Protein AF-A0A2E0Q840-F1 (afdb_monomer_lite)

Sequence (77 aa):
MSKSVNVEVSLAEVGGNQTRLIKKFIKKVKKERIIEDYLERSRYVKPSAKRRRKKILRKETARKLEKKRREKQKIKY

Foldseek 3Di:
DDDDDQFDDDCVNVVNDVVVRVVVRVVSCVVSCVVVVCVVPVDDDPPVVVVVVVVVVVVVVVVVVVVVVVVVVVVVD

Structure (mmCIF, N/CA/C/O backbone):
data_AF-A0A2E0Q840-F1
#
_entry.id   AF-A0A2E0Q840-F1
#
loop_
_atom_site.group_PDB
_atom_site.id
_atom_site.type_symbol
_atom_site.label_atom_id
_atom_site.label_alt_id
_atom_site.label_comp_id
_atom_site.label_asym_id
_atom_site.label_entity_id
_atom_site.label_seq_id
_atom_site.pdbx_PDB_ins_code
_atom_site.Cartn_x
_atom_site.Cartn_y
_atom_site.Cartn_z
_atom_site.occupancy
_atom_site.B_iso_or_equiv
_atom_site.auth_seq_id
_atom_site.auth_comp_id
_atom_site.auth_asym_id
_atom_site.auth_atom_id
_atom_site.pdbx_PDB_model_num
ATOM 1 N N . MET A 1 1 ? -23.254 -7.541 -16.792 1.00 61.25 1 MET A N 1
ATOM 2 C CA . MET A 1 1 ? -22.028 -7.991 -16.092 1.00 61.25 1 MET A CA 1
ATOM 3 C C . MET A 1 1 ? -21.473 -6.805 -15.318 1.00 61.25 1 MET A C 1
ATOM 5 O O . MET A 1 1 ? -21.243 -5.770 -15.936 1.00 61.25 1 MET A O 1
ATOM 9 N N . SER A 1 2 ? -21.342 -6.892 -13.993 1.00 76.94 2 SER A N 1
ATOM 10 C CA . SER A 1 2 ? -20.725 -5.812 -13.211 1.00 76.94 2 SER A CA 1
ATOM 11 C C . SER A 1 2 ? -19.227 -5.727 -13.530 1.00 76.94 2 SER A C 1
ATOM 13 O O . SER A 1 2 ? -18.582 -6.738 -13.809 1.00 76.94 2 SER A O 1
ATOM 15 N N . LYS A 1 3 ? -18.669 -4.511 -13.548 1.00 81.25 3 LYS A N 1
ATOM 16 C CA . LYS A 1 3 ? -17.227 -4.314 -13.754 1.00 81.25 3 LYS A CA 1
ATOM 17 C C . LYS A 1 3 ? -16.459 -4.883 -12.559 1.00 81.25 3 LYS A C 1
ATOM 19 O O . LYS A 1 3 ? -16.895 -4.730 -11.422 1.00 81.25 3 LYS A O 1
ATOM 24 N N . SER A 1 4 ? -15.302 -5.490 -12.812 1.00 86.06 4 SER A N 1
ATOM 25 C CA . SER A 1 4 ? -14.396 -5.927 -11.748 1.00 86.06 4 SER A CA 1
ATOM 26 C C . SER A 1 4 ? -13.890 -4.715 -10.963 1.00 86.06 4 SER A C 1
ATOM 28 O O . SER A 1 4 ? -13.287 -3.811 -11.546 1.00 86.06 4 SER A O 1
ATOM 30 N N . VAL A 1 5 ? -14.117 -4.703 -9.652 1.00 86.06 5 VAL A N 1
ATOM 31 C CA . VAL A 1 5 ? -13.640 -3.647 -8.752 1.00 86.06 5 VAL A CA 1
ATOM 32 C C . VAL A 1 5 ? -12.509 -4.197 -7.889 1.00 86.06 5 VAL A C 1
ATOM 34 O O . VAL A 1 5 ? -12.686 -5.183 -7.182 1.00 86.06 5 VAL A O 1
ATOM 37 N N . ASN A 1 6 ? -11.342 -3.548 -7.929 1.00 85.88 6 ASN A N 1
ATOM 38 C CA . ASN A 1 6 ? -10.176 -3.991 -7.156 1.00 85.88 6 ASN A CA 1
ATOM 39 C C . ASN A 1 6 ? -10.303 -3.640 -5.665 1.00 85.88 6 ASN A C 1
ATOM 41 O O . ASN A 1 6 ? -9.865 -4.400 -4.807 1.00 85.88 6 ASN A O 1
ATOM 45 N N . VAL A 1 7 ? -10.867 -2.469 -5.343 1.00 90.88 7 VAL A N 1
ATOM 46 C CA . VAL A 1 7 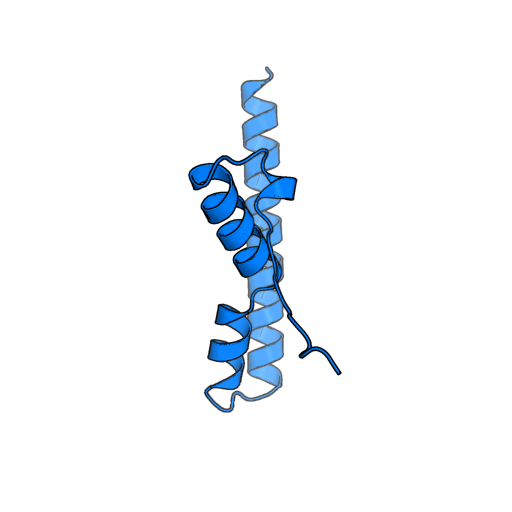? -11.066 -2.003 -3.965 1.00 90.88 7 VAL A CA 1
ATOM 47 C C . VAL A 1 7 ? -12.404 -1.286 -3.855 1.00 90.88 7 VAL A C 1
ATOM 49 O O . VAL A 1 7 ? -12.628 -0.281 -4.522 1.00 90.88 7 VAL A O 1
ATOM 52 N N . GLU A 1 8 ? -13.245 -1.758 -2.941 1.00 92.38 8 GLU A N 1
ATOM 53 C CA . GLU A 1 8 ? -14.524 -1.147 -2.584 1.00 92.38 8 GLU A CA 1
ATOM 54 C C . GLU A 1 8 ? -14.644 -1.037 -1.057 1.00 92.38 8 GLU A C 1
ATOM 56 O O . GLU A 1 8 ? -14.105 -1.869 -0.315 1.00 92.38 8 GLU A O 1
ATOM 61 N N . VAL A 1 9 ? -15.315 0.008 -0.569 1.00 92.44 9 VAL A N 1
ATOM 62 C CA . VAL A 1 9 ? -15.750 0.137 0.829 1.00 92.44 9 VAL A CA 1
ATOM 63 C C . VAL A 1 9 ? -17.134 0.769 0.834 1.00 92.44 9 VAL A C 1
ATOM 65 O O . VAL A 1 9 ? -17.296 1.878 0.329 1.00 92.44 9 VAL A O 1
ATOM 68 N N . SER A 1 10 ? -18.107 0.097 1.443 1.00 92.62 10 SER A N 1
ATOM 69 C CA . SER A 1 10 ? -19.470 0.616 1.582 1.00 92.62 10 SER A CA 1
ATOM 70 C C . SER A 1 10 ? -19.686 1.350 2.914 1.00 92.62 10 SER A C 1
ATOM 72 O O . SER A 1 10 ? -18.925 1.191 3.872 1.00 92.62 10 SER A O 1
ATOM 74 N N . LEU A 1 11 ? -20.752 2.154 3.004 1.00 91.56 11 LEU A N 1
ATOM 75 C CA . LEU A 1 11 ? -21.145 2.833 4.251 1.00 91.56 11 LEU A CA 1
ATOM 76 C C . LEU A 1 11 ? -21.614 1.857 5.341 1.00 91.56 11 LEU A C 1
ATOM 78 O O . LEU A 1 11 ? -21.402 2.119 6.529 1.00 91.56 11 LEU A O 1
ATOM 82 N N . ALA A 1 12 ? -22.180 0.712 4.948 1.00 90.31 12 ALA A N 1
ATOM 83 C CA . ALA A 1 12 ? -22.575 -0.351 5.869 1.00 90.31 12 ALA A CA 1
ATOM 84 C C . ALA A 1 12 ? -21.363 -0.913 6.634 1.00 90.31 12 ALA A C 1
ATOM 86 O O . ALA A 1 12 ? -21.426 -1.124 7.842 1.00 90.31 12 ALA A O 1
ATOM 87 N N . GLU A 1 13 ? -20.210 -1.046 5.967 1.00 86.62 13 GLU A N 1
ATOM 88 C CA . GLU A 1 13 ? -18.963 -1.541 6.569 1.00 86.62 13 GLU A CA 1
ATOM 89 C C . GLU A 1 13 ? -18.378 -0.644 7.679 1.00 86.62 13 GLU A C 1
ATOM 91 O O . GLU A 1 13 ? -17.421 -1.045 8.356 1.00 86.62 13 GLU A O 1
ATOM 96 N N . VAL A 1 14 ? -18.865 0.591 7.815 1.00 90.88 14 VAL A N 1
ATOM 97 C CA . VAL A 1 14 ? -18.326 1.598 8.742 1.00 90.88 14 VAL A CA 1
ATOM 98 C C . VAL A 1 14 ? -19.382 2.219 9.653 1.00 90.88 14 VAL A C 1
ATOM 100 O O . VAL A 1 14 ? -19.073 3.183 10.358 1.00 90.88 14 VAL A O 1
ATOM 103 N N . GLY A 1 15 ? -20.602 1.671 9.658 1.00 89.88 15 GLY A N 1
ATOM 104 C CA . GLY A 1 15 ? -21.709 2.168 10.477 1.00 89.88 15 GLY A CA 1
ATOM 105 C C . GLY A 1 15 ? -22.070 3.619 10.156 1.00 89.88 15 GLY A C 1
ATOM 106 O O . GLY A 1 15 ? -22.231 4.422 11.066 1.00 89.88 15 GLY A O 1
ATOM 107 N N . GLY A 1 16 ? -22.070 3.992 8.871 1.00 90.38 16 GLY A N 1
ATOM 108 C CA . GLY A 1 16 ? -22.434 5.342 8.415 1.00 90.38 16 GLY A CA 1
ATOM 109 C C 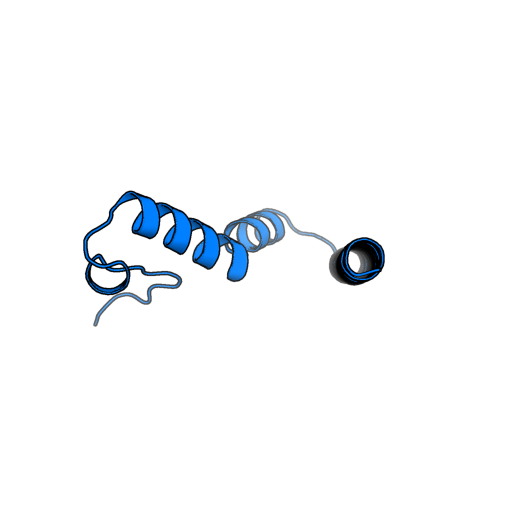. GLY A 1 16 ? -21.372 6.430 8.628 1.00 90.38 16 GLY A C 1
ATOM 110 O O . GLY A 1 16 ? -21.525 7.542 8.129 1.00 90.38 16 GLY A O 1
ATOM 111 N N . ASN A 1 17 ? -20.257 6.139 9.307 1.00 93.88 17 ASN A N 1
ATOM 112 C CA . ASN A 1 17 ? -19.214 7.137 9.549 1.00 93.88 17 ASN A CA 1
ATOM 113 C C . ASN A 1 17 ? -18.300 7.325 8.322 1.00 93.88 17 ASN A C 1
ATOM 115 O O . ASN A 1 17 ? -17.410 6.513 8.044 1.00 93.88 17 ASN A O 1
ATOM 119 N N . GLN A 1 18 ? -18.473 8.450 7.630 1.00 93.19 18 GLN A N 1
ATOM 120 C CA . GLN A 1 18 ? -17.735 8.802 6.411 1.00 93.19 18 GLN A CA 1
ATOM 121 C C . GLN A 1 18 ? -16.213 8.896 6.627 1.00 93.19 18 GLN A C 1
ATOM 123 O O . GLN A 1 18 ? -15.426 8.407 5.816 1.00 93.19 18 GLN A O 1
ATOM 128 N N . THR A 1 19 ? -15.757 9.430 7.761 1.00 93.75 19 THR A N 1
ATOM 129 C CA . THR A 1 19 ? -14.321 9.526 8.072 1.00 93.75 19 THR A CA 1
ATOM 130 C C . THR A 1 19 ? -13.683 8.144 8.219 1.00 93.75 19 THR A C 1
ATOM 132 O O . THR A 1 19 ? -12.546 7.914 7.790 1.00 93.75 19 THR A O 1
ATOM 135 N N . ARG A 1 20 ? -14.410 7.185 8.809 1.00 93.69 20 ARG A N 1
ATOM 136 C CA . ARG A 1 20 ? -13.967 5.785 8.879 1.00 93.69 20 ARG A CA 1
ATOM 137 C C . ARG A 1 20 ? -13.961 5.136 7.497 1.00 93.69 20 ARG A C 1
ATOM 139 O O . ARG A 1 20 ? -13.030 4.373 7.233 1.00 93.69 20 ARG A O 1
ATOM 146 N N . LEU A 1 21 ? -14.916 5.472 6.625 1.00 95.12 21 LEU A N 1
ATOM 147 C CA . LEU A 1 21 ? -14.949 5.014 5.230 1.00 95.12 21 LEU A CA 1
ATOM 148 C C . LEU A 1 21 ? -13.669 5.411 4.501 1.00 95.12 21 LEU A C 1
ATOM 150 O O . LEU A 1 21 ? -12.940 4.540 4.029 1.00 95.12 21 LEU A O 1
ATOM 154 N N . ILE A 1 22 ? -13.342 6.706 4.507 1.00 94.25 22 ILE A N 1
ATOM 155 C CA . ILE A 1 22 ? -12.155 7.252 3.837 1.00 94.25 22 ILE A CA 1
ATOM 156 C C . ILE A 1 22 ? -10.885 6.582 4.374 1.00 94.25 22 ILE A C 1
ATOM 158 O O . ILE A 1 22 ? -10.065 6.077 3.607 1.00 94.25 22 ILE A O 1
ATOM 162 N N . LYS A 1 23 ? -10.731 6.480 5.702 1.00 94.88 23 LYS A N 1
ATOM 163 C CA . LYS A 1 23 ? -9.566 5.818 6.318 1.00 94.88 23 LYS A CA 1
ATOM 164 C C . LYS A 1 23 ? -9.460 4.341 5.926 1.00 94.88 23 LYS A C 1
ATOM 166 O O . LYS A 1 23 ? -8.351 3.854 5.695 1.00 94.88 23 LYS A O 1
ATOM 171 N N . LYS A 1 24 ? -10.579 3.612 5.869 1.00 94.44 24 LYS A N 1
ATOM 172 C CA . LYS A 1 24 ? -10.610 2.189 5.496 1.00 94.44 24 LYS A CA 1
ATOM 173 C C . LYS A 1 24 ? -10.301 2.004 4.013 1.00 94.44 24 LYS A C 1
ATOM 175 O O . LYS A 1 24 ? -9.500 1.133 3.683 1.00 94.44 24 LYS A O 1
ATOM 180 N N . PHE A 1 25 ? -10.847 2.860 3.154 1.00 95.25 25 PHE A N 1
ATOM 181 C CA . PHE A 1 25 ? -10.568 2.868 1.721 1.00 95.25 25 PHE A CA 1
ATOM 182 C C . PHE A 1 25 ? -9.085 3.134 1.452 1.00 95.25 25 PHE A C 1
ATOM 184 O O . PHE A 1 25 ? -8.421 2.310 0.829 1.00 95.25 25 PHE A O 1
ATOM 191 N N . ILE A 1 26 ? -8.518 4.193 2.045 1.00 94.56 26 ILE A N 1
ATOM 192 C CA . ILE A 1 26 ? -7.082 4.500 1.944 1.00 94.56 26 ILE A CA 1
ATOM 193 C C . ILE A 1 26 ? -6.231 3.313 2.422 1.00 94.56 26 ILE A C 1
ATOM 195 O O . ILE A 1 26 ? -5.222 2.981 1.798 1.00 94.56 26 ILE A O 1
ATOM 199 N N . LYS A 1 27 ? -6.624 2.641 3.516 1.00 94.06 27 LYS A N 1
ATOM 200 C CA . LYS A 1 27 ? -5.932 1.434 3.997 1.00 94.06 27 LYS A CA 1
ATOM 201 C C . LYS A 1 27 ? -6.015 0.274 2.999 1.00 94.06 27 LYS A C 1
ATOM 203 O O . LYS A 1 27 ? -4.989 -0.366 2.782 1.00 94.06 27 LYS A O 1
ATOM 208 N N . LYS A 1 28 ? -7.182 0.003 2.399 1.00 95.06 28 LYS A N 1
ATOM 209 C CA . LYS A 1 28 ? -7.342 -1.048 1.375 1.00 95.06 28 LYS A CA 1
ATOM 210 C C . LYS A 1 28 ? -6.483 -0.738 0.138 1.00 95.06 28 LYS A C 1
ATOM 212 O O . LYS A 1 28 ? -5.703 -1.592 -0.265 1.00 95.06 28 LYS A O 1
ATOM 217 N N . VAL A 1 29 ? -6.509 0.499 -0.370 1.00 95.00 29 VAL A N 1
ATOM 218 C CA . VAL A 1 29 ? -5.684 0.933 -1.520 1.00 95.00 29 VAL A CA 1
ATOM 219 C C . VAL A 1 29 ? -4.188 0.733 -1.255 1.00 95.00 29 VAL A C 1
ATOM 221 O O . VAL A 1 29 ? -3.485 0.158 -2.082 1.00 95.00 29 VAL A O 1
ATOM 224 N N . LYS A 1 30 ? -3.698 1.144 -0.076 1.00 92.12 30 LYS A N 1
ATOM 225 C CA . LYS A 1 30 ? -2.289 0.948 0.316 1.00 92.12 30 LYS A CA 1
ATOM 226 C C . LYS A 1 30 ? -1.919 -0.526 0.500 1.00 92.12 30 LYS A C 1
ATOM 228 O O . LYS A 1 30 ? -0.768 -0.892 0.283 1.00 92.12 30 LYS A O 1
ATOM 233 N N . LYS A 1 31 ? -2.867 -1.369 0.922 1.00 91.88 31 LYS A N 1
ATOM 234 C CA . LYS A 1 31 ? -2.651 -2.815 1.079 1.00 91.88 31 LYS A CA 1
ATOM 235 C C . LYS A 1 31 ? -2.499 -3.506 -0.277 1.00 91.88 31 LYS A C 1
ATOM 237 O O . LYS A 1 31 ? -1.582 -4.306 -0.424 1.00 91.88 31 LYS A O 1
ATOM 242 N N . GLU A 1 32 ? -3.349 -3.155 -1.241 1.00 92.38 32 GLU A N 1
ATOM 243 C CA . GLU A 1 32 ? -3.307 -3.681 -2.615 1.00 92.38 32 GLU A CA 1
ATOM 244 C C . GLU A 1 32 ? -2.164 -3.094 -3.459 1.00 92.38 32 GLU A C 1
ATOM 246 O O . GLU A 1 32 ? -1.848 -3.617 -4.520 1.00 92.38 32 GLU A O 1
ATOM 251 N N . ARG A 1 33 ? -1.509 -2.022 -2.990 1.00 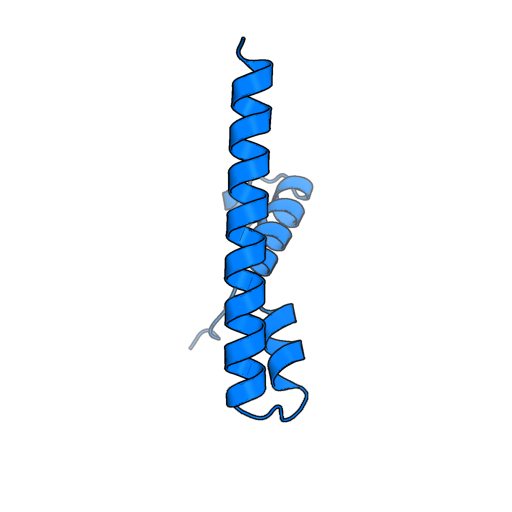91.19 33 ARG A N 1
ATOM 252 C CA . ARG A 1 3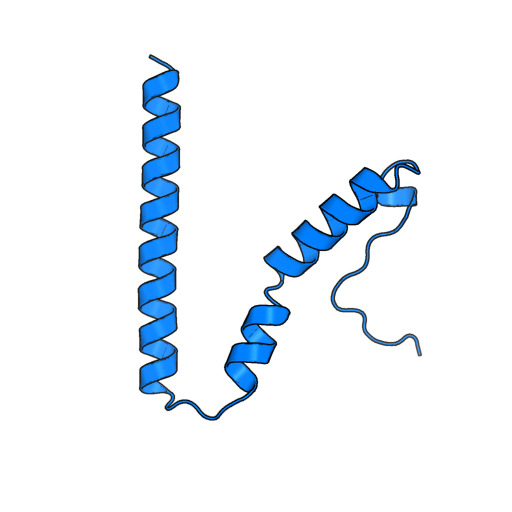3 ? -0.351 -1.384 -3.647 1.00 91.19 33 ARG A CA 1
ATOM 253 C C . ARG A 1 33 ? -0.613 -0.938 -5.093 1.00 91.19 33 ARG A C 1
ATOM 255 O O . ARG A 1 33 ? 0.284 -0.943 -5.934 1.00 91.19 33 ARG A O 1
ATOM 262 N N . ILE A 1 34 ? -1.853 -0.534 -5.377 1.00 90.81 34 ILE A N 1
ATOM 263 C CA . ILE A 1 34 ? -2.332 -0.183 -6.726 1.00 90.81 34 ILE A CA 1
ATOM 264 C C . ILE A 1 34 ? -1.483 0.930 -7.353 1.00 90.81 34 ILE A C 1
ATOM 266 O O . ILE A 1 34 ? -1.129 0.866 -8.529 1.00 90.81 34 ILE A O 1
ATOM 270 N N . ILE A 1 35 ? -1.143 1.947 -6.559 1.00 90.12 35 ILE A N 1
ATOM 271 C CA . ILE A 1 35 ? -0.383 3.110 -7.024 1.00 90.12 35 ILE A CA 1
ATOM 272 C C . ILE A 1 35 ? 1.057 2.698 -7.342 1.00 90.12 35 ILE A C 1
ATOM 274 O O . ILE A 1 35 ? 1.593 3.059 -8.387 1.00 90.12 35 ILE A O 1
ATOM 278 N N . GLU A 1 36 ? 1.688 1.918 -6.465 1.00 89.38 36 GLU A N 1
ATOM 279 C CA . GLU A 1 36 ? 3.054 1.440 -6.657 1.00 89.38 36 GLU A CA 1
ATOM 280 C C . GLU A 1 36 ? 3.174 0.527 -7.876 1.00 89.38 36 GLU A C 1
ATOM 282 O O . GLU A 1 36 ? 4.141 0.640 -8.6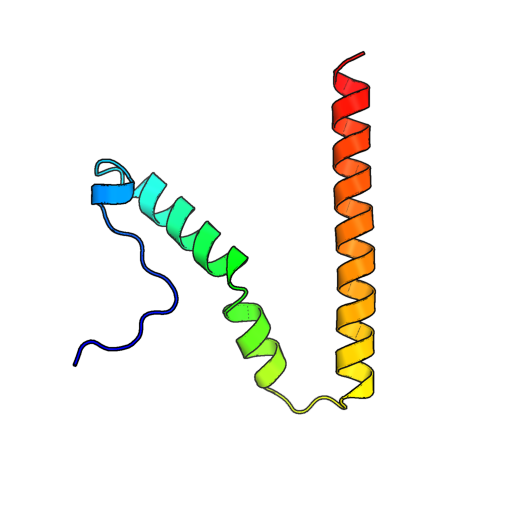28 1.00 89.38 36 GLU A O 1
ATOM 287 N N . ASP A 1 37 ? 2.190 -0.343 -8.089 1.00 89.81 37 ASP A N 1
ATOM 288 C CA . ASP A 1 37 ? 2.132 -1.226 -9.248 1.00 89.81 37 ASP A CA 1
ATOM 289 C C . ASP A 1 37 ? 1.963 -0.439 -10.551 1.00 89.81 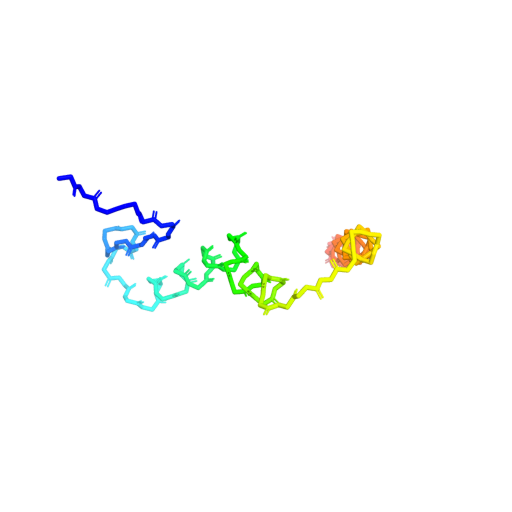37 ASP A C 1
ATOM 291 O O . ASP A 1 37 ? 2.637 -0.741 -11.538 1.00 89.81 37 ASP A O 1
ATOM 295 N N . TYR A 1 38 ? 1.116 0.595 -10.559 1.00 92.69 38 TYR A N 1
ATOM 296 C CA . TYR A 1 38 ? 0.981 1.497 -11.704 1.00 92.69 38 TYR A CA 1
ATOM 297 C C . TYR A 1 38 ? 2.304 2.209 -12.015 1.00 92.69 38 TYR A C 1
ATOM 299 O O . TYR A 1 38 ? 2.784 2.174 -13.149 1.00 92.69 38 TYR A O 1
ATOM 307 N N . LEU A 1 39 ? 2.950 2.786 -10.997 1.00 89.25 39 LEU A N 1
ATOM 308 C CA . LEU A 1 39 ? 4.243 3.452 -11.157 1.00 89.25 39 LEU A CA 1
ATOM 309 C C . LEU A 1 39 ? 5.339 2.479 -11.623 1.00 89.25 39 LEU A C 1
ATOM 311 O O . LEU A 1 39 ? 6.138 2.843 -12.485 1.00 89.25 39 LEU A O 1
ATOM 315 N N . GLU A 1 40 ? 5.370 1.237 -11.125 1.00 89.00 40 GLU A N 1
ATOM 316 C CA . GLU A 1 40 ? 6.321 0.205 -11.572 1.00 89.00 40 GLU A CA 1
ATOM 317 C C . GLU A 1 40 ? 6.094 -0.200 -13.039 1.00 89.00 40 GLU A C 1
ATOM 319 O O . GLU A 1 40 ? 7.060 -0.509 -13.736 1.00 89.00 40 GLU A O 1
ATOM 324 N N . ARG A 1 41 ? 4.842 -0.192 -13.515 1.00 89.44 41 ARG A N 1
ATOM 325 C CA . ARG A 1 41 ? 4.477 -0.534 -14.902 1.00 89.44 41 ARG A CA 1
ATOM 326 C C . ARG A 1 41 ? 4.624 0.629 -15.880 1.00 89.44 41 ARG A C 1
ATOM 328 O O . ARG A 1 41 ? 4.715 0.382 -17.076 1.00 89.44 41 ARG A O 1
ATOM 335 N N . SER A 1 42 ? 4.671 1.867 -15.388 1.00 92.19 42 SER A N 1
ATOM 336 C CA . SER A 1 42 ? 4.705 3.075 -16.224 1.00 92.19 42 SER A CA 1
ATOM 337 C C . SER A 1 42 ? 5.909 3.158 -17.169 1.00 92.19 42 SER A C 1
ATOM 339 O O . SER A 1 42 ? 5.834 3.812 -18.205 1.00 92.19 42 SER A O 1
ATOM 341 N N . ARG A 1 43 ? 7.033 2.512 -16.830 1.00 91.44 43 ARG A N 1
ATOM 342 C CA . ARG A 1 43 ? 8.248 2.486 -17.655 1.00 91.44 43 ARG A CA 1
ATOM 343 C C . ARG A 1 43 ? 8.841 1.090 -17.683 1.00 91.44 43 ARG A C 1
ATOM 345 O O . ARG A 1 43 ? 8.792 0.360 -16.692 1.00 91.44 43 ARG A O 1
ATOM 352 N N . TYR A 1 44 ? 9.488 0.751 -18.794 1.00 93.56 44 TYR A N 1
ATOM 353 C CA . TYR A 1 44 ? 10.266 -0.476 -18.861 1.00 93.56 44 TYR A CA 1
ATOM 354 C C . TYR A 1 44 ? 11.434 -0.434 -17.868 1.00 93.56 44 TYR A C 1
ATOM 356 O O . TYR A 1 44 ? 12.204 0.524 -17.797 1.00 93.56 44 TYR A O 1
ATOM 364 N N . VAL A 1 45 ? 11.582 -1.516 -17.108 1.00 93.12 45 VAL A N 1
ATOM 365 C CA . VAL A 1 45 ? 12.698 -1.742 -16.192 1.00 93.12 45 VAL A CA 1
ATOM 366 C C . VAL A 1 45 ? 13.203 -3.155 -16.432 1.00 93.12 45 VAL A C 1
ATOM 368 O O . VAL A 1 45 ? 12.420 -4.106 -16.416 1.00 93.12 45 VAL A O 1
ATOM 371 N N . LYS A 1 46 ? 14.523 -3.309 -16.596 1.00 96.38 46 LYS A N 1
ATOM 372 C CA . LYS A 1 46 ? 15.149 -4.626 -16.772 1.00 96.38 46 LYS A CA 1
ATOM 373 C C . LYS A 1 46 ? 14.700 -5.600 -15.663 1.00 96.38 46 LYS A C 1
ATOM 375 O O . LYS A 1 46 ? 14.708 -5.218 -14.484 1.00 96.38 46 LYS A O 1
ATOM 380 N N . PRO A 1 47 ? 14.390 -6.873 -15.983 1.00 94.00 47 PRO A N 1
ATOM 381 C CA . PRO A 1 47 ? 13.914 -7.848 -14.997 1.00 94.00 47 PRO A CA 1
ATOM 382 C C . PRO A 1 47 ? 14.848 -8.021 -13.790 1.00 94.00 47 PRO A C 1
ATOM 384 O O . PRO A 1 47 ? 14.386 -8.159 -12.656 1.00 94.00 47 PRO A O 1
ATOM 387 N N . SER A 1 48 ? 16.165 -7.955 -14.005 1.00 94.62 48 SER A N 1
ATOM 388 C CA . SER A 1 48 ? 17.177 -8.022 -12.943 1.00 94.62 48 SER A CA 1
ATOM 389 C C . SER A 1 48 ? 17.061 -6.857 -11.953 1.00 94.62 48 SER A C 1
ATOM 391 O O . SER A 1 48 ? 17.038 -7.070 -10.739 1.00 94.62 48 SER A O 1
ATOM 393 N N . ALA A 1 49 ? 16.900 -5.631 -12.454 1.00 94.06 49 ALA A N 1
ATOM 394 C CA . ALA A 1 49 ? 16.694 -4.444 -11.631 1.00 94.06 49 ALA A CA 1
ATOM 395 C C . ALA A 1 49 ? 15.373 -4.526 -10.849 1.00 94.06 49 ALA A C 1
ATOM 397 O O . ALA A 1 49 ? 15.349 -4.210 -9.656 1.00 94.06 49 ALA A O 1
ATOM 398 N N . LYS A 1 50 ? 14.303 -5.037 -11.475 1.00 92.00 50 LYS A N 1
ATOM 399 C CA . LYS A 1 50 ? 13.011 -5.297 -10.817 1.00 92.00 50 LYS A CA 1
ATOM 400 C C . LYS A 1 50 ? 13.161 -6.270 -9.640 1.00 92.00 50 LYS A C 1
ATOM 402 O O . LYS A 1 50 ? 12.740 -5.972 -8.520 1.00 92.00 50 LYS A O 1
ATOM 407 N N . ARG A 1 51 ? 13.834 -7.407 -9.859 1.00 92.94 51 ARG A N 1
ATOM 408 C CA . ARG A 1 51 ? 14.130 -8.410 -8.816 1.00 92.94 51 ARG A CA 1
ATOM 409 C C . ARG A 1 51 ? 14.971 -7.817 -7.681 1.00 92.94 51 ARG A C 1
ATOM 411 O O . ARG A 1 51 ? 14.653 -8.034 -6.510 1.00 92.94 51 ARG A O 1
ATOM 418 N N . ARG A 1 52 ? 15.995 -7.018 -8.008 1.00 94.69 52 ARG A N 1
ATOM 419 C CA . ARG A 1 52 ? 16.853 -6.344 -7.019 1.00 94.69 52 ARG A CA 1
ATOM 420 C C . ARG A 1 52 ? 16.055 -5.392 -6.128 1.00 94.69 52 ARG A C 1
ATOM 422 O O . ARG A 1 52 ? 16.148 -5.496 -4.908 1.00 94.69 52 ARG A O 1
ATOM 429 N N . ARG A 1 53 ? 15.232 -4.516 -6.719 1.00 91.38 53 ARG A N 1
ATOM 430 C CA . ARG A 1 53 ? 14.372 -3.575 -5.977 1.00 91.38 53 ARG A CA 1
ATOM 431 C C . ARG A 1 53 ? 13.414 -4.308 -5.037 1.00 91.38 53 ARG A C 1
ATOM 433 O O . ARG A 1 53 ? 13.343 -3.965 -3.860 1.00 91.38 53 ARG A O 1
ATOM 440 N N . LYS A 1 54 ? 12.756 -5.376 -5.509 1.00 91.50 54 LYS A N 1
ATOM 441 C CA . LYS A 1 54 ? 11.868 -6.205 -4.669 1.00 91.50 54 LYS A CA 1
ATOM 442 C C . LYS A 1 54 ? 12.611 -6.864 -3.502 1.00 91.50 54 LYS A C 1
ATOM 444 O O . LYS A 1 54 ? 12.080 -6.899 -2.394 1.00 91.50 54 LYS A O 1
ATOM 449 N N . LYS A 1 55 ? 13.841 -7.349 -3.715 1.00 95.19 55 LYS A N 1
ATOM 450 C CA . LYS A 1 55 ? 14.680 -7.928 -2.648 1.00 95.19 55 LYS A CA 1
ATOM 451 C C . LYS A 1 55 ? 15.044 -6.891 -1.581 1.00 95.19 55 LYS A C 1
ATOM 453 O O . LYS A 1 55 ? 14.934 -7.194 -0.396 1.00 95.19 55 LYS A O 1
ATOM 458 N N . ILE A 1 56 ? 15.450 -5.688 -1.991 1.00 95.19 56 ILE A N 1
ATOM 459 C CA . ILE A 1 56 ? 15.785 -4.585 -1.074 1.00 95.19 56 ILE A CA 1
ATOM 460 C C . ILE A 1 56 ? 14.555 -4.191 -0.253 1.00 95.19 56 ILE A C 1
ATOM 462 O O . ILE A 1 56 ? 14.620 -4.211 0.974 1.00 95.19 56 ILE A O 1
ATOM 466 N N . LEU A 1 57 ? 13.417 -3.960 -0.916 1.00 91.50 57 LEU A N 1
ATOM 467 C CA . LEU A 1 57 ? 12.166 -3.590 -0.256 1.00 91.50 57 LEU A CA 1
ATOM 468 C C . LEU A 1 57 ? 11.771 -4.611 0.822 1.00 91.50 57 LEU A C 1
ATOM 470 O O . LEU A 1 57 ? 11.488 -4.229 1.951 1.00 91.50 57 LEU A O 1
ATOM 474 N N . ARG A 1 58 ? 11.818 -5.915 0.508 1.00 92.50 58 ARG A N 1
ATOM 475 C CA . ARG A 1 58 ? 11.515 -6.989 1.474 1.00 92.50 58 ARG A CA 1
ATOM 476 C C . ARG A 1 58 ? 12.412 -6.923 2.712 1.00 92.50 58 ARG A C 1
ATOM 478 O O . ARG A 1 58 ? 11.909 -7.018 3.829 1.00 92.50 58 ARG A O 1
ATOM 485 N N . LYS A 1 59 ? 13.724 -6.735 2.521 1.00 96.12 59 LYS A N 1
ATOM 486 C CA . LYS A 1 59 ? 14.687 -6.614 3.628 1.00 96.12 59 LYS A CA 1
ATOM 487 C C . LYS A 1 59 ? 14.401 -5.388 4.492 1.00 96.12 59 LYS A C 1
ATOM 489 O O . LYS A 1 59 ? 14.409 -5.487 5.714 1.00 96.12 59 LYS A O 1
ATOM 494 N N . GLU A 1 60 ? 14.130 -4.243 3.876 1.00 94.75 60 GLU A N 1
ATOM 495 C CA . GLU A 1 60 ? 13.797 -3.017 4.604 1.00 94.75 60 GLU A CA 1
ATOM 496 C C . GLU A 1 60 ? 12.487 -3.140 5.382 1.00 94.75 60 GLU A C 1
ATOM 498 O O . GLU A 1 60 ? 12.417 -2.709 6.533 1.00 94.75 60 GLU A O 1
ATOM 503 N N . THR A 1 61 ? 11.456 -3.750 4.791 1.00 92.69 61 THR A N 1
ATOM 504 C CA . THR A 1 61 ? 10.190 -4.011 5.483 1.00 92.69 61 THR A CA 1
ATOM 505 C C . THR A 1 61 ? 10.404 -4.914 6.696 1.00 92.69 61 THR A C 1
ATOM 507 O O . THR A 1 61 ? 9.923 -4.576 7.775 1.00 92.69 61 THR A O 1
ATOM 510 N N . ALA A 1 62 ? 11.169 -6.004 6.557 1.00 93.69 62 ALA A N 1
ATOM 511 C CA . ALA A 1 62 ? 11.496 -6.898 7.669 1.00 93.69 62 ALA A CA 1
ATOM 512 C C . ALA A 1 62 ? 12.232 -6.159 8.801 1.00 93.69 62 ALA A C 1
ATOM 514 O O . ALA A 1 62 ? 11.773 -6.178 9.941 1.00 93.69 62 ALA A O 1
ATOM 515 N N . ARG A 1 63 ? 13.282 -5.392 8.471 1.00 95.44 63 ARG A N 1
ATOM 516 C CA . ARG A 1 63 ? 14.029 -4.568 9.441 1.00 95.44 63 ARG A CA 1
ATOM 517 C C . ARG A 1 63 ? 13.130 -3.573 10.179 1.00 95.44 63 ARG A C 1
ATOM 519 O O . ARG A 1 63 ? 13.222 -3.428 11.396 1.00 95.44 63 ARG A O 1
ATOM 526 N N . LYS A 1 64 ? 12.235 -2.885 9.459 1.00 94.12 64 LYS A N 1
ATOM 527 C CA . LYS A 1 64 ? 11.279 -1.938 10.060 1.00 94.12 64 LYS A CA 1
ATOM 528 C C . LYS A 1 64 ? 10.292 -2.643 10.996 1.00 94.12 64 LYS A C 1
ATOM 530 O O . LYS A 1 64 ? 9.935 -2.079 12.028 1.00 94.12 64 LYS A O 1
ATOM 535 N N . LEU A 1 65 ? 9.839 -3.850 10.651 1.00 93.38 65 LEU A N 1
ATOM 536 C CA . LEU A 1 65 ? 8.936 -4.640 11.492 1.00 93.38 65 LEU A CA 1
ATOM 537 C C . LEU A 1 65 ? 9.627 -5.135 12.766 1.00 93.38 65 LEU A C 1
ATOM 539 O O . LEU A 1 65 ? 9.049 -5.014 13.844 1.00 93.38 65 LEU A O 1
ATOM 543 N N . GLU A 1 66 ? 10.858 -5.632 12.662 1.00 94.31 66 GLU A N 1
ATOM 544 C CA . GLU A 1 66 ? 11.667 -6.033 13.819 1.00 94.31 66 GLU A CA 1
ATOM 545 C C . GLU A 1 66 ? 11.927 -4.860 14.763 1.00 94.31 66 GLU A C 1
ATOM 547 O O . GLU A 1 66 ? 11.695 -4.981 15.965 1.00 94.31 66 GLU A O 1
ATOM 552 N N . LYS A 1 67 ? 12.311 -3.694 14.222 1.00 94.50 67 LYS A N 1
ATOM 553 C CA . LYS A 1 67 ? 12.498 -2.471 15.015 1.00 94.50 67 LYS A CA 1
ATOM 554 C C . LYS A 1 67 ? 11.236 -2.122 15.813 1.00 94.50 67 LYS A C 1
ATOM 556 O O . LYS A 1 67 ? 11.315 -1.951 17.025 1.00 94.50 67 LYS A O 1
ATOM 561 N N . LYS A 1 68 ? 10.064 -2.130 15.163 1.00 93.38 68 LYS A N 1
ATOM 562 C CA . LYS A 1 68 ? 8.770 -1.892 15.829 1.00 93.38 68 LYS A CA 1
ATOM 563 C C . LYS A 1 68 ? 8.449 -2.930 16.908 1.00 93.38 68 LYS A C 1
ATOM 565 O O . LYS A 1 68 ? 7.860 -2.581 17.926 1.00 93.38 68 LYS A O 1
ATOM 570 N N . ARG A 1 69 ? 8.790 -4.208 16.695 1.00 91.56 69 ARG A N 1
ATOM 571 C CA . ARG A 1 69 ? 8.603 -5.268 17.705 1.00 91.56 69 ARG A CA 1
ATOM 572 C C . ARG A 1 69 ? 9.479 -5.019 18.931 1.00 91.56 69 ARG A C 1
ATOM 574 O O . ARG A 1 69 ? 8.972 -5.082 20.046 1.00 91.56 69 ARG A O 1
ATOM 581 N N . ARG A 1 70 ? 10.752 -4.674 18.721 1.00 91.88 70 ARG A N 1
ATOM 582 C CA . ARG A 1 70 ? 11.701 -4.363 19.798 1.00 91.88 70 ARG A CA 1
ATOM 583 C C . ARG A 1 70 ? 11.279 -3.131 20.597 1.00 91.88 70 ARG A C 1
ATOM 585 O O . ARG A 1 70 ? 11.329 -3.162 21.817 1.00 91.88 70 ARG A O 1
ATOM 592 N N . GLU A 1 71 ? 10.837 -2.067 19.929 1.00 93.00 71 GLU A N 1
ATOM 593 C CA . GLU A 1 71 ? 10.308 -0.862 20.590 1.00 93.00 71 GLU A CA 1
ATOM 594 C C . GLU A 1 71 ? 9.094 -1.185 21.469 1.00 93.00 71 GLU A C 1
ATOM 596 O O . GLU A 1 71 ? 9.053 -0.779 22.624 1.00 93.00 71 GLU A O 1
ATOM 601 N N . LYS A 1 72 ? 8.146 -1.991 20.972 1.00 89.75 72 LYS A N 1
ATOM 602 C CA . LYS A 1 72 ? 6.998 -2.443 21.775 1.00 89.75 72 LYS A CA 1
ATOM 603 C C . LYS A 1 72 ? 7.403 -3.279 22.988 1.00 89.75 72 LYS A C 1
ATOM 605 O O . LYS A 1 72 ? 6.781 -3.145 24.032 1.00 89.75 72 LYS A O 1
ATOM 610 N N . GLN A 1 73 ? 8.408 -4.145 22.850 1.00 85.75 73 GLN A N 1
ATOM 611 C CA . GLN A 1 73 ? 8.925 -4.934 23.972 1.00 85.75 73 GLN A CA 1
ATOM 612 C C . GLN A 1 73 ? 9.588 -4.043 25.026 1.00 85.75 73 GLN A C 1
ATOM 614 O O . GLN A 1 73 ? 9.331 -4.236 26.203 1.00 85.75 73 GLN A O 1
ATOM 619 N N . LYS A 1 74 ? 10.365 -3.033 24.610 1.00 80.25 74 LYS A N 1
ATOM 620 C CA . LYS A 1 74 ? 11.006 -2.069 25.519 1.00 80.25 74 LYS A CA 1
ATOM 621 C C . LYS A 1 74 ? 10.027 -1.213 26.324 1.00 80.25 74 LYS A C 1
ATOM 623 O O . LYS A 1 74 ? 10.394 -0.777 27.393 1.00 80.25 74 LYS A O 1
ATOM 628 N N . ILE A 1 75 ? 8.833 -0.938 25.797 1.00 73.69 75 ILE A N 1
ATOM 629 C CA . ILE A 1 75 ? 7.793 -0.155 26.494 1.00 73.69 75 ILE A CA 1
ATOM 630 C C . ILE A 1 75 ? 7.028 -1.018 27.519 1.00 73.69 75 ILE A C 1
ATOM 632 O O . ILE A 1 75 ? 6.333 -0.489 28.377 1.00 73.69 75 ILE A O 1
ATOM 636 N N . LYS A 1 76 ? 7.103 -2.351 27.404 1.00 62.09 76 LYS A N 1
ATOM 637 C CA . LYS A 1 76 ? 6.364 -3.294 28.260 1.00 62.09 76 LYS A CA 1
ATOM 638 C C . LYS A 1 76 ? 7.126 -3.676 29.545 1.00 62.09 76 LYS A C 1
ATOM 640 O O . LYS A 1 76 ? 6.527 -4.309 30.408 1.00 62.09 76 LYS A O 1
ATOM 645 N N . TYR A 1 77 ? 8.407 -3.326 29.639 1.00 52.56 77 TYR A N 1
ATOM 646 C CA . TYR A 1 77 ? 9.263 -3.467 30.822 1.00 52.56 77 TYR A CA 1
ATOM 647 C C . TYR A 1 77 ? 9.585 -2.080 31.365 1.00 52.56 77 TYR A C 1
ATOM 649 O O . TYR A 1 77 ? 9.693 -1.964 32.600 1.00 52.56 77 TYR A O 1
#

Radius of gyration: 18.07 Å; chains: 1; bounding box: 40×18×50 Å

pLDDT: mean 90.26, std 7.58, range [52.56, 96.38]

Secondary structure (DSSP, 8-state):
-PPP-S----SGGGTT-HHHHHHHHHHHHHHHTHHHHHHHHSS---HHHHHHHHHHHHHHHHHHHHHHHHHHHHH--